Protein AF-A0A965L8F3-F1 (afdb_monomer_lite)

Sequence (142 aa):
MATISKYFANILKEQDEPEVVAPEAPEAQADRASMEAELDKDTQPHEFDVQAVTKEQMASRKTNAAQAIELQSWVKNIDKFLEYLNSPDTNSVQTQLHMAPCDSLFEKVAKSETKKIARVCVELSGLSERLKAYLISSKSEK

Structure (mmCIF, N/CA/C/O backbone):
data_AF-A0A965L8F3-F1
#
_entry.id   AF-A0A965L8F3-F1
#
loop_
_atom_site.group_PDB
_atom_site.id
_atom_site.type_symbol
_atom_site.label_atom_id
_atom_site.label_alt_id
_atom_site.label_comp_id
_atom_site.label_asym_id
_atom_site.label_entity_id
_atom_site.label_seq_id
_atom_site.pdbx_PDB_ins_code
_atom_site.Cartn_x
_atom_site.Cartn_y
_atom_site.Cartn_z
_atom_site.occupancy
_atom_site.B_iso_or_equiv
_atom_site.auth_seq_id
_atom_site.auth_comp_id
_atom_site.auth_asym_id
_atom_site.auth_atom_id
_atom_site.pdbx_PDB_model_num
ATOM 1 N N . MET A 1 1 ? 1.009 33.552 40.976 1.00 51.56 1 MET A N 1
ATOM 2 C CA . MET A 1 1 ? -0.205 32.762 40.674 1.00 51.56 1 MET A CA 1
ATOM 3 C C . MET A 1 1 ? -0.326 31.618 41.680 1.00 51.56 1 MET A C 1
ATOM 5 O O . MET A 1 1 ? 0.215 30.554 41.437 1.00 51.56 1 MET A O 1
ATOM 9 N N . ALA A 1 2 ? -0.947 31.851 42.842 1.00 55.38 2 ALA A N 1
ATOM 10 C CA . ALA A 1 2 ? -1.055 30.856 43.928 1.00 55.38 2 ALA A CA 1
ATOM 11 C C . ALA A 1 2 ? -2.446 30.849 44.599 1.00 55.38 2 ALA A C 1
ATOM 13 O O . ALA A 1 2 ? -2.607 30.389 45.726 1.00 55.38 2 ALA A O 1
ATOM 14 N N . THR A 1 3 ? -3.456 31.401 43.925 1.00 54.91 3 THR A N 1
ATOM 15 C CA . THR A 1 3 ? -4.817 31.544 44.455 1.00 54.91 3 THR A CA 1
ATOM 16 C C . THR A 1 3 ? -5.660 30.295 44.201 1.00 54.91 3 THR A C 1
ATOM 18 O O . THR A 1 3 ? -6.312 29.822 45.122 1.00 54.91 3 THR A O 1
ATOM 21 N N . ILE A 1 4 ? -5.570 29.675 43.018 1.00 63.31 4 ILE A N 1
ATOM 22 C CA . ILE A 1 4 ? -6.412 28.519 42.638 1.00 63.31 4 ILE A CA 1
ATOM 23 C C . ILE A 1 4 ? -6.148 27.284 43.521 1.00 63.31 4 ILE A C 1
ATOM 25 O O . ILE A 1 4 ? -7.088 26.617 43.941 1.00 63.31 4 ILE A O 1
ATOM 29 N N . SER A 1 5 ? -4.888 27.018 43.888 1.00 62.56 5 SER A N 1
ATOM 30 C CA . SER A 1 5 ? -4.543 25.882 44.760 1.00 62.56 5 SER A CA 1
ATOM 31 C C . SER A 1 5 ? -5.112 26.018 46.176 1.00 62.56 5 SER A C 1
ATOM 33 O O . SER A 1 5 ? -5.414 25.006 46.800 1.00 62.56 5 SER A O 1
ATOM 35 N N . LYS A 1 6 ? -5.274 27.248 46.683 1.00 64.75 6 LYS A N 1
ATOM 36 C CA . LYS A 1 6 ? -5.851 27.483 48.012 1.00 64.75 6 LYS A CA 1
ATOM 37 C C . LYS A 1 6 ? -7.365 27.297 48.013 1.00 64.75 6 LYS A C 1
ATOM 39 O O . LYS A 1 6 ? -7.882 26.735 48.968 1.00 64.75 6 LYS A O 1
ATOM 44 N N . TYR A 1 7 ? -8.051 27.688 46.936 1.00 62.38 7 TYR A N 1
ATOM 45 C CA . TYR A 1 7 ? -9.484 27.418 46.784 1.00 62.38 7 TYR A CA 1
ATOM 46 C C . TYR A 1 7 ? -9.771 25.915 46.687 1.00 62.38 7 TYR A C 1
ATOM 48 O O . TYR A 1 7 ? -10.653 25.428 47.384 1.00 62.38 7 TYR A O 1
ATOM 56 N N . PHE A 1 8 ? -8.975 25.162 45.922 1.00 64.44 8 PHE A N 1
ATOM 57 C CA . PHE A 1 8 ? -9.113 23.701 45.856 1.00 64.44 8 PHE A CA 1
ATOM 58 C C . PHE A 1 8 ? -8.838 23.010 47.200 1.00 64.44 8 PHE A C 1
ATOM 60 O O . PHE A 1 8 ? -9.567 22.103 47.586 1.00 64.44 8 PHE A O 1
ATOM 67 N N . ALA A 1 9 ? -7.817 23.453 47.937 1.00 64.94 9 ALA A N 1
ATOM 68 C CA . ALA A 1 9 ? -7.492 22.879 49.241 1.00 64.94 9 ALA A CA 1
ATOM 69 C C . ALA A 1 9 ? -8.544 23.190 50.322 1.00 64.94 9 ALA A C 1
ATOM 71 O O . ALA A 1 9 ? -8.691 22.402 51.252 1.00 64.94 9 ALA A O 1
ATOM 72 N N . ASN A 1 10 ? -9.271 24.307 50.205 1.00 63.12 10 ASN A N 1
ATOM 73 C CA . ASN A 1 10 ? -10.371 24.628 51.118 1.00 63.12 10 ASN A CA 1
ATOM 74 C C . ASN A 1 10 ? -11.608 23.766 50.839 1.00 63.12 10 ASN A C 1
ATOM 76 O O . ASN A 1 10 ? -12.178 23.225 51.777 1.00 63.12 10 ASN A O 1
ATOM 80 N N . ILE A 1 11 ? -11.951 23.558 49.563 1.00 64.44 11 ILE A N 1
ATOM 81 C CA . ILE A 1 11 ? -13.081 22.702 49.160 1.00 64.44 11 ILE A CA 1
ATOM 82 C C . ILE A 1 11 ? -12.863 21.249 49.608 1.00 64.44 11 ILE A C 1
ATOM 84 O O . ILE A 1 11 ? -13.795 20.592 50.052 1.00 64.44 11 ILE A O 1
ATOM 88 N N . LEU A 1 12 ? -11.622 20.754 49.538 1.00 64.38 12 LEU A N 1
ATOM 89 C CA . LEU A 1 12 ? -11.287 19.398 49.986 1.00 64.38 12 LEU A CA 1
ATOM 90 C C . LEU A 1 12 ? -11.280 19.244 51.514 1.00 64.38 12 LEU A C 1
ATOM 92 O O . LEU A 1 12 ? -11.468 18.138 52.003 1.00 64.38 12 LEU A O 1
ATOM 96 N N . LYS A 1 13 ? -11.059 20.327 52.270 1.00 59.72 13 LYS A N 1
ATOM 97 C CA . LYS A 1 13 ? -11.092 20.298 53.741 1.00 59.72 13 LYS A CA 1
ATOM 98 C C . LYS A 1 13 ? -12.494 20.462 54.322 1.00 59.72 13 LYS A C 1
ATOM 100 O O . LYS A 1 13 ? -12.728 19.976 55.419 1.00 59.72 13 LYS A O 1
ATOM 105 N N . GLU A 1 14 ? -13.416 21.101 53.604 1.00 55.12 14 GLU A N 1
ATOM 106 C CA . GLU A 1 14 ? -14.831 21.187 54.004 1.00 55.12 14 GLU A CA 1
ATOM 107 C C . GLU A 1 14 ? -15.594 19.861 53.824 1.00 55.12 14 GLU A C 1
ATOM 109 O O . GLU A 1 14 ? -16.713 19.741 54.304 1.00 55.12 14 GLU A O 1
ATOM 114 N N . GLN A 1 15 ? -14.999 18.851 53.176 1.00 53.34 15 GLN A N 1
ATOM 115 C CA . GLN A 1 15 ? -15.582 17.508 53.042 1.00 53.34 15 GLN A CA 1
ATOM 116 C C . GLN A 1 15 ? -15.142 16.517 54.133 1.00 53.34 15 GLN A C 1
ATOM 118 O O . GLN A 1 15 ? -15.560 15.366 54.090 1.00 53.34 15 GLN A O 1
ATOM 123 N N . ASP A 1 16 ? -14.314 16.943 55.092 1.00 51.12 16 ASP A N 1
ATOM 124 C CA . ASP A 1 16 ? -13.752 16.082 56.146 1.00 51.12 16 ASP A CA 1
ATOM 125 C C . ASP A 1 16 ? -14.279 16.485 57.542 1.00 51.12 16 ASP A C 1
ATOM 127 O O . ASP A 1 16 ? -13.556 16.478 58.541 1.00 51.12 16 ASP A O 1
ATOM 131 N N . GLU A 1 17 ? -15.553 16.895 57.612 1.00 50.56 17 GLU A N 1
ATOM 132 C CA . GLU A 1 17 ? -16.300 16.884 58.873 1.00 50.56 17 GLU A CA 1
ATOM 133 C C . GLU A 1 17 ? -16.698 15.437 59.204 1.00 50.56 17 GLU A C 1
ATOM 135 O O . GLU A 1 17 ? -17.127 14.699 58.314 1.00 50.56 17 GLU A O 1
ATOM 140 N N . PRO A 1 18 ? -16.570 15.000 60.470 1.00 42.97 18 PRO A N 1
ATOM 141 C CA . PRO A 1 18 ? -16.930 13.646 60.856 1.00 42.97 18 PRO A CA 1
ATOM 142 C C . PRO A 1 18 ? -18.419 13.419 60.588 1.00 42.97 18 PRO A C 1
ATOM 144 O O . PRO A 1 18 ? -19.256 14.142 61.130 1.00 42.97 18 PRO A O 1
ATOM 147 N N . GLU A 1 19 ? -18.732 12.399 59.781 1.00 42.25 19 GLU A N 1
ATOM 148 C CA . GLU A 1 19 ? -20.078 11.851 59.614 1.00 42.25 19 GLU A CA 1
ATOM 149 C C . GLU A 1 19 ? -20.698 11.615 60.995 1.00 42.25 19 GLU A C 1
ATOM 151 O O . GLU A 1 19 ? -20.445 10.623 61.685 1.00 42.25 19 GLU A O 1
ATOM 156 N N . VAL A 1 20 ? -21.533 12.559 61.415 1.00 41.16 20 VAL A N 1
ATOM 157 C CA . VAL A 1 20 ? -22.544 12.306 62.423 1.00 41.16 20 VAL A CA 1
ATOM 158 C C . VAL A 1 20 ? -23.464 11.286 61.774 1.00 41.16 20 VAL A C 1
ATOM 160 O O . VAL A 1 20 ? -24.121 11.597 60.784 1.00 41.16 20 VAL A O 1
ATOM 163 N N . VAL A 1 21 ? -23.453 10.058 62.292 1.00 50.94 21 VAL A N 1
ATOM 164 C CA . VAL A 1 21 ? -24.352 8.974 61.889 1.00 50.94 21 VAL A CA 1
ATOM 165 C C . VAL A 1 21 ? -25.789 9.461 62.088 1.00 50.94 21 VAL A C 1
ATOM 167 O O . VAL A 1 21 ? -26.358 9.363 63.176 1.00 50.94 21 VAL A O 1
ATOM 170 N N . ALA A 1 22 ? -26.350 10.063 61.043 1.00 40.69 22 ALA A N 1
ATOM 171 C CA . ALA A 1 22 ? -27.761 10.360 60.939 1.00 40.69 22 ALA A CA 1
ATOM 172 C C . ALA A 1 22 ? -28.476 9.028 60.662 1.00 40.69 22 ALA A C 1
ATOM 174 O O . ALA A 1 22 ? -28.013 8.262 59.814 1.00 40.69 22 ALA A O 1
ATOM 175 N N . PRO A 1 23 ? -29.558 8.704 61.386 1.00 45.62 23 PRO A N 1
ATOM 176 C CA . PRO A 1 23 ? -30.294 7.470 61.155 1.00 45.62 23 PRO A CA 1
ATOM 177 C C . PRO A 1 23 ? -30.792 7.443 59.706 1.00 45.62 23 PRO A C 1
ATOM 179 O O . PRO A 1 23 ? -31.352 8.434 59.236 1.00 45.62 23 PRO A O 1
ATOM 182 N N . GLU A 1 24 ? -30.550 6.325 59.014 1.00 49.66 24 GLU A N 1
ATOM 183 C CA . GLU A 1 24 ? -30.993 6.061 57.644 1.00 49.66 24 GLU A CA 1
ATOM 184 C C . GLU A 1 24 ? -32.443 6.520 57.455 1.00 49.66 24 GLU A C 1
ATOM 186 O O . GLU A 1 24 ? -33.378 5.989 58.058 1.00 49.66 24 GLU A O 1
ATOM 191 N N . ALA A 1 25 ? -32.617 7.551 56.630 1.00 46.06 25 ALA A N 1
ATOM 192 C CA . ALA A 1 25 ? -33.926 8.030 56.243 1.00 46.06 25 ALA A CA 1
ATOM 193 C C . ALA A 1 25 ? -34.651 6.929 55.434 1.00 46.06 25 ALA A C 1
ATOM 195 O O . ALA A 1 25 ? -34.063 6.358 54.512 1.00 46.06 25 ALA A O 1
ATOM 196 N N . PRO A 1 26 ? -35.932 6.644 55.723 1.00 53.50 26 PRO A N 1
ATOM 197 C CA . PRO A 1 26 ? -36.725 5.587 55.080 1.00 53.50 26 PRO A CA 1
ATOM 198 C C . PRO A 1 26 ? -37.033 5.819 53.584 1.00 53.50 26 PRO A C 1
ATOM 200 O O . PRO A 1 26 ? -37.661 4.976 52.945 1.00 53.50 26 PRO A O 1
ATOM 203 N N . GLU A 1 27 ? -36.595 6.938 53.003 1.00 53.28 27 GLU A N 1
ATOM 204 C CA . GLU A 1 27 ? -36.932 7.359 51.636 1.00 53.28 27 GLU A CA 1
ATOM 205 C C . GLU A 1 27 ? -36.230 6.518 50.556 1.00 53.28 27 GLU A C 1
ATOM 207 O O . GLU A 1 27 ? -36.860 6.124 49.580 1.00 53.28 27 GLU A O 1
ATOM 212 N N . ALA A 1 28 ? -34.970 6.116 50.762 1.00 54.09 28 ALA A N 1
ATOM 213 C CA . ALA A 1 28 ? -34.230 5.332 49.763 1.00 54.09 28 ALA A CA 1
ATOM 214 C C . ALA A 1 28 ? -34.783 3.903 49.567 1.00 54.09 28 ALA A C 1
ATOM 216 O O . ALA A 1 28 ? -34.653 3.319 48.489 1.00 54.09 28 ALA A O 1
ATOM 217 N N . GLN A 1 29 ? -35.411 3.328 50.599 1.00 54.81 29 GLN A N 1
ATOM 218 C CA . GLN A 1 29 ? -36.114 2.043 50.489 1.00 54.81 29 GLN A CA 1
ATOM 219 C C . GLN A 1 29 ? -37.511 2.209 49.877 1.00 54.81 29 GLN A C 1
ATOM 221 O O . GLN A 1 29 ? -37.934 1.347 49.106 1.00 54.81 29 GLN A O 1
ATOM 226 N N . ALA A 1 30 ? -38.203 3.315 50.174 1.00 60.56 30 ALA A N 1
ATOM 227 C CA . ALA A 1 30 ? -39.521 3.616 49.618 1.00 60.56 30 ALA A CA 1
ATOM 228 C C . ALA A 1 30 ? -39.470 3.890 48.105 1.00 60.56 30 ALA A C 1
ATOM 230 O O . ALA A 1 30 ? -40.320 3.392 47.364 1.00 60.56 30 ALA A O 1
ATOM 231 N N . ASP A 1 31 ? -38.445 4.602 47.635 1.00 64.31 31 ASP A N 1
ATOM 232 C CA . ASP A 1 31 ? -38.247 4.874 46.209 1.00 64.31 31 ASP A CA 1
ATOM 233 C C . ASP A 1 31 ? -37.969 3.587 45.430 1.00 64.31 31 ASP A C 1
ATOM 235 O O . ASP A 1 31 ? -38.565 3.341 44.381 1.00 64.31 31 ASP A O 1
ATOM 239 N N . ARG A 1 32 ? -37.129 2.704 45.983 1.00 65.12 32 ARG A N 1
ATOM 240 C CA . ARG A 1 32 ? -36.808 1.419 45.350 1.00 65.12 32 ARG A CA 1
ATOM 241 C C . ARG A 1 32 ? -38.023 0.494 45.273 1.00 65.12 32 ARG A C 1
ATOM 243 O O . ARG A 1 32 ? -38.240 -0.130 44.240 1.00 65.12 32 ARG A O 1
ATOM 250 N N . ALA A 1 33 ? -38.829 0.452 46.333 1.00 70.06 33 ALA A N 1
ATOM 251 C CA . ALA A 1 33 ? -40.071 -0.317 46.362 1.00 70.06 33 ALA A CA 1
ATOM 252 C C . ALA A 1 33 ? -41.137 0.248 45.405 1.00 70.06 33 ALA A C 1
ATOM 254 O O . ALA A 1 33 ? -41.896 -0.513 44.810 1.00 70.06 33 ALA A O 1
ATOM 255 N N . SER A 1 34 ? -41.180 1.572 45.223 1.00 73.06 34 SER A N 1
ATOM 256 C CA . SER A 1 34 ? -42.108 2.223 44.288 1.00 73.06 34 SER A CA 1
ATOM 257 C C . SER A 1 34 ? -41.724 1.956 42.830 1.00 73.06 34 SER A C 1
ATOM 259 O O . SER A 1 34 ? -42.593 1.657 42.019 1.00 73.06 34 SER A O 1
ATOM 261 N N . MET A 1 35 ? -40.425 1.973 42.513 1.00 70.19 35 MET A N 1
ATOM 262 C CA . MET A 1 35 ? -39.914 1.601 41.187 1.00 70.19 35 MET A CA 1
ATOM 263 C C . MET A 1 35 ? -40.167 0.126 40.848 1.00 70.19 35 MET A C 1
ATOM 265 O O . MET A 1 35 ? -40.445 -0.204 39.699 1.00 70.19 35 MET A O 1
ATOM 269 N N . GLU A 1 36 ? -40.088 -0.765 41.839 1.00 68.88 36 GLU A N 1
ATOM 270 C CA . GLU A 1 36 ? -40.373 -2.193 41.654 1.00 68.88 36 GLU A CA 1
ATOM 271 C C . GLU A 1 36 ? -41.871 -2.464 41.433 1.00 68.88 36 GLU A C 1
ATOM 273 O O . GLU A 1 36 ? -42.234 -3.371 40.689 1.00 68.88 36 GLU A O 1
ATOM 278 N N . ALA A 1 37 ? -42.750 -1.642 42.016 1.00 73.69 37 ALA A N 1
ATOM 279 C CA . ALA A 1 37 ? -44.199 -1.754 41.857 1.00 73.69 37 ALA A CA 1
ATOM 280 C C . ALA A 1 37 ? -44.728 -1.267 40.490 1.00 73.69 37 ALA A C 1
ATOM 282 O O . ALA A 1 37 ? -45.846 -1.626 40.117 1.00 73.69 37 ALA A O 1
ATOM 283 N N . GLU A 1 38 ? -43.957 -0.459 39.754 1.00 75.44 38 GLU A N 1
ATOM 284 C CA . GLU A 1 38 ? -44.299 -0.003 38.396 1.00 75.44 38 GLU A CA 1
ATOM 285 C C . GLU A 1 38 ? -43.898 -1.002 37.295 1.00 75.44 38 GLU A C 1
ATOM 287 O O . GLU A 1 38 ? -44.292 -0.832 36.139 1.00 75.44 38 GLU A O 1
ATOM 292 N N . LEU A 1 39 ? -43.141 -2.052 37.633 1.00 71.62 39 LEU A N 1
ATOM 293 C CA . LEU A 1 39 ? -42.792 -3.122 36.699 1.00 71.62 39 LEU A CA 1
ATOM 294 C C . LEU A 1 39 ? -43.988 -4.060 36.476 1.00 71.62 39 LEU A C 1
ATOM 296 O O . LEU A 1 39 ? -44.762 -4.352 37.389 1.00 71.62 39 LEU A O 1
ATOM 300 N N . ASP A 1 40 ? -44.145 -4.544 35.242 1.00 76.25 40 ASP A N 1
ATOM 301 C CA . ASP A 1 40 ? -45.182 -5.525 34.918 1.00 76.25 40 ASP A CA 1
ATOM 302 C C . ASP A 1 40 ? -44.919 -6.834 35.684 1.00 76.25 40 ASP A C 1
ATOM 304 O O . ASP A 1 40 ? -43.765 -7.190 35.926 1.00 76.25 40 ASP A O 1
ATOM 308 N N . LYS A 1 41 ? -45.971 -7.567 36.074 1.00 66.56 41 LYS A N 1
ATOM 309 C CA . LYS A 1 41 ? -45.887 -8.657 37.079 1.00 66.56 41 LYS A CA 1
ATOM 310 C C . LYS A 1 41 ? -44.925 -9.803 36.737 1.00 66.56 41 LYS A C 1
ATOM 312 O O . LYS A 1 41 ? -44.566 -10.560 37.636 1.00 66.56 41 LYS A O 1
ATOM 317 N N . ASP A 1 42 ? -44.518 -9.913 35.477 1.00 69.75 42 ASP A N 1
ATOM 318 C CA . ASP A 1 42 ? -43.589 -10.929 34.975 1.00 69.75 42 ASP A CA 1
ATOM 319 C C . ASP A 1 42 ? -42.215 -10.366 34.569 1.00 69.75 42 ASP A C 1
ATOM 321 O O . ASP A 1 42 ? -41.375 -11.119 34.087 1.00 69.75 42 ASP A O 1
ATOM 325 N N . THR A 1 43 ? -41.961 -9.065 34.755 1.00 66.00 43 THR A N 1
ATOM 326 C CA . THR A 1 43 ? -40.689 -8.437 34.368 1.00 66.00 43 THR A CA 1
ATOM 327 C C . THR A 1 43 ? -39.800 -8.265 35.586 1.00 66.00 43 THR A C 1
ATOM 329 O O . THR A 1 43 ? -40.087 -7.458 36.473 1.00 66.00 43 THR A O 1
ATOM 332 N N . GLN A 1 44 ? -38.703 -9.017 35.646 1.00 69.81 44 GLN A N 1
ATOM 333 C CA . GLN A 1 44 ? -37.761 -8.841 36.745 1.00 69.81 44 GLN A CA 1
ATOM 334 C C . GLN A 1 44 ? -36.823 -7.655 36.464 1.00 69.81 44 GLN A C 1
ATOM 336 O O . GLN A 1 44 ? -36.332 -7.526 35.344 1.00 69.81 44 GLN A O 1
ATOM 341 N N . PRO A 1 45 ? -36.494 -6.814 37.465 1.00 65.00 45 PRO A N 1
ATOM 342 C CA . PRO A 1 45 ? -35.638 -5.637 37.272 1.00 65.00 45 PRO A CA 1
ATOM 343 C C . PRO A 1 45 ? -34.290 -5.945 36.598 1.00 65.00 45 PRO A C 1
ATOM 345 O O . PRO A 1 45 ? -33.763 -5.136 35.839 1.00 65.00 45 PRO A O 1
ATOM 348 N N . HIS A 1 46 ? -33.750 -7.140 36.851 1.00 68.31 46 HIS A N 1
ATOM 349 C CA . HIS A 1 46 ? -32.473 -7.601 36.310 1.00 68.31 46 HIS A CA 1
ATOM 350 C C . HIS A 1 46 ? -32.539 -8.010 34.826 1.00 68.31 46 HIS A C 1
ATOM 352 O O . HIS A 1 46 ? -31.502 -8.187 34.194 1.00 68.31 46 HIS A O 1
ATOM 358 N N . GLU A 1 47 ? -33.731 -8.144 34.233 1.00 68.12 47 GLU A N 1
ATOM 359 C CA . GLU A 1 47 ? -33.884 -8.387 32.789 1.00 68.12 47 GLU A CA 1
ATOM 360 C C . GLU A 1 47 ? -33.494 -7.158 31.954 1.00 68.12 47 GLU A C 1
ATOM 362 O O . GLU A 1 47 ? -33.178 -7.283 30.770 1.00 68.12 47 GLU A O 1
ATOM 367 N N . PHE A 1 48 ? -33.443 -5.980 32.584 1.00 65.12 48 PHE A N 1
ATOM 368 C CA . PHE A 1 48 ? -32.945 -4.740 31.990 1.00 65.12 48 PHE A CA 1
ATOM 369 C C . PHE A 1 48 ? -31.527 -4.371 32.440 1.00 65.12 48 PHE A C 1
ATOM 371 O O . PHE A 1 48 ? -31.045 -3.294 32.074 1.00 65.12 48 PHE A O 1
ATOM 378 N N . ASP A 1 49 ? -30.832 -5.245 33.182 1.00 66.06 49 ASP A N 1
ATOM 379 C CA . ASP A 1 49 ? -29.419 -5.043 33.502 1.00 66.06 49 ASP A CA 1
ATOM 380 C C . ASP A 1 49 ? -28.581 -5.198 32.226 1.00 66.06 49 ASP A C 1
ATOM 382 O O . ASP A 1 49 ? -28.066 -6.262 31.870 1.00 66.06 49 ASP A O 1
ATOM 386 N N . VAL A 1 50 ? -28.404 -4.087 31.516 1.00 66.19 50 VAL A N 1
ATOM 387 C CA . VAL A 1 50 ? -27.317 -3.945 30.554 1.00 66.19 50 VAL A CA 1
ATOM 388 C C . VAL A 1 50 ? -26.013 -4.062 31.328 1.00 66.19 50 VAL A C 1
ATOM 390 O O . VAL A 1 50 ? -25.713 -3.218 32.172 1.00 66.19 50 VAL A O 1
ATOM 393 N N . GLN A 1 51 ? -25.220 -5.098 31.029 1.00 65.44 51 GLN A N 1
ATOM 394 C CA . GLN A 1 51 ? -23.864 -5.214 31.562 1.00 65.44 51 GLN A CA 1
ATOM 395 C C . GLN A 1 51 ? -23.134 -3.895 31.316 1.00 65.44 51 GLN A C 1
ATOM 397 O O . GLN A 1 51 ? -22.835 -3.535 30.172 1.00 65.44 51 GLN A O 1
ATOM 402 N N . ALA A 1 52 ? -22.881 -3.161 32.400 1.00 62.81 52 ALA A N 1
ATOM 403 C CA . ALA A 1 52 ? -22.161 -1.910 32.336 1.00 62.81 52 ALA A CA 1
ATOM 404 C C . ALA A 1 52 ? -20.792 -2.199 31.717 1.00 62.81 52 ALA A C 1
ATOM 406 O O . ALA A 1 52 ? -19.975 -2.927 32.283 1.00 62.81 52 ALA A O 1
ATOM 407 N N . VAL A 1 53 ? -20.570 -1.659 30.518 1.00 67.75 53 VAL A N 1
ATOM 408 C CA . VAL A 1 53 ? -19.297 -1.786 29.813 1.00 67.75 53 VAL A CA 1
ATOM 409 C C . VAL A 1 53 ? -18.227 -1.224 30.740 1.00 67.75 53 VAL A C 1
ATOM 411 O O . VAL A 1 53 ? -18.306 -0.061 31.145 1.00 67.75 53 VAL A O 1
ATOM 414 N N . THR A 1 54 ? -17.245 -2.043 31.112 1.00 76.19 54 THR A N 1
ATOM 415 C CA . THR A 1 54 ? -16.218 -1.597 32.055 1.00 76.19 54 THR A CA 1
ATOM 416 C C . THR A 1 54 ? -15.440 -0.423 31.460 1.00 76.19 54 THR A C 1
ATOM 418 O O . THR A 1 54 ? -15.346 -0.250 30.237 1.00 76.19 54 THR A O 1
ATOM 421 N N . LYS A 1 55 ? -14.853 0.416 32.316 1.00 71.12 55 LYS A N 1
ATOM 422 C CA . LYS A 1 55 ? -14.031 1.549 31.868 1.00 71.12 55 LYS A CA 1
ATOM 423 C C . LYS A 1 55 ? -12.880 1.076 30.968 1.00 71.12 55 LYS A C 1
ATOM 425 O O . LYS A 1 55 ? -12.561 1.738 29.980 1.00 71.12 55 LYS A O 1
ATOM 430 N N . GLU A 1 56 ? -12.330 -0.102 31.249 1.00 71.69 56 GLU A N 1
ATOM 431 C CA . GLU A 1 56 ? -11.318 -0.800 30.452 1.00 71.69 56 GLU A CA 1
ATOM 432 C C . GLU A 1 56 ? -11.848 -1.228 29.072 1.00 71.69 56 GLU A C 1
ATOM 434 O O . GLU A 1 56 ? -11.163 -1.056 28.059 1.00 71.69 56 GLU A O 1
ATOM 439 N N . GLN A 1 57 ? -13.083 -1.731 28.988 1.00 72.69 57 GLN A N 1
ATOM 440 C CA . GLN A 1 57 ? -13.730 -2.066 27.714 1.00 72.69 57 GLN A CA 1
ATOM 441 C C . GLN A 1 57 ? -14.024 -0.811 26.873 1.00 72.69 57 GLN A C 1
ATOM 443 O O . GLN A 1 57 ? -13.846 -0.819 25.656 1.00 72.69 57 GLN A O 1
ATOM 448 N N . MET A 1 58 ? -14.411 0.307 27.494 1.00 69.06 58 MET A N 1
ATOM 449 C CA . MET A 1 58 ? -14.559 1.582 26.778 1.00 69.06 58 MET A CA 1
ATOM 450 C C . MET A 1 58 ? -13.213 2.150 26.306 1.00 69.06 58 MET A C 1
ATOM 452 O O . MET A 1 58 ? -13.110 2.633 25.174 1.00 69.06 58 MET A O 1
ATOM 456 N N . ALA A 1 59 ? -12.171 2.067 27.137 1.00 67.56 59 ALA A N 1
ATOM 457 C CA . ALA A 1 59 ? -10.825 2.510 26.781 1.00 67.56 59 ALA A CA 1
ATOM 458 C C . ALA A 1 59 ? -10.246 1.690 25.617 1.00 67.56 59 ALA A C 1
ATOM 460 O O . ALA A 1 59 ? -9.765 2.277 24.648 1.00 67.56 59 ALA A O 1
ATOM 461 N N . SER A 1 60 ? -10.374 0.360 25.661 1.00 73.31 60 SER A N 1
ATOM 462 C CA . SER A 1 60 ? -9.937 -0.536 24.580 1.00 73.31 60 SER A CA 1
ATOM 463 C C . SER A 1 60 ? -10.715 -0.316 23.278 1.00 73.31 60 SER A C 1
ATOM 465 O O . SER A 1 60 ? -10.123 -0.261 22.203 1.00 73.31 60 SER A O 1
ATOM 467 N N . ARG A 1 61 ? -12.030 -0.070 23.340 1.00 75.19 61 ARG A N 1
ATOM 468 C CA . ARG A 1 61 ? -12.818 0.320 22.153 1.00 75.19 61 ARG A CA 1
ATOM 469 C C . ARG A 1 61 ? -12.310 1.623 21.527 1.00 75.19 61 ARG A C 1
ATOM 471 O O . ARG A 1 61 ? -12.225 1.719 20.303 1.00 75.19 61 ARG A O 1
ATOM 478 N N . LYS A 1 62 ? -11.938 2.613 22.347 1.00 73.56 62 LYS A N 1
ATOM 479 C CA . LYS A 1 62 ? -11.384 3.892 21.873 1.00 73.56 62 LYS A CA 1
ATOM 480 C C . LYS A 1 62 ? -10.003 3.717 21.234 1.00 73.56 62 LYS A C 1
ATOM 482 O O . LYS A 1 62 ? -9.751 4.308 20.184 1.00 73.56 62 LYS A O 1
ATOM 487 N N . THR A 1 63 ? -9.128 2.900 21.823 1.00 80.00 63 THR A N 1
ATOM 488 C CA . THR A 1 63 ? -7.807 2.604 21.243 1.00 80.00 63 THR A CA 1
ATOM 489 C C . THR A 1 63 ? -7.926 1.808 19.949 1.00 80.00 63 THR A C 1
ATOM 491 O O . THR A 1 63 ? -7.273 2.157 18.969 1.00 80.00 63 THR A O 1
ATOM 494 N N . ASN A 1 64 ? -8.820 0.817 19.900 1.00 83.62 64 ASN A N 1
ATOM 495 C CA . ASN A 1 64 ? -9.045 -0.003 18.709 1.00 83.62 64 ASN A CA 1
ATOM 496 C C . ASN A 1 64 ? -9.611 0.834 17.555 1.00 83.62 64 ASN A C 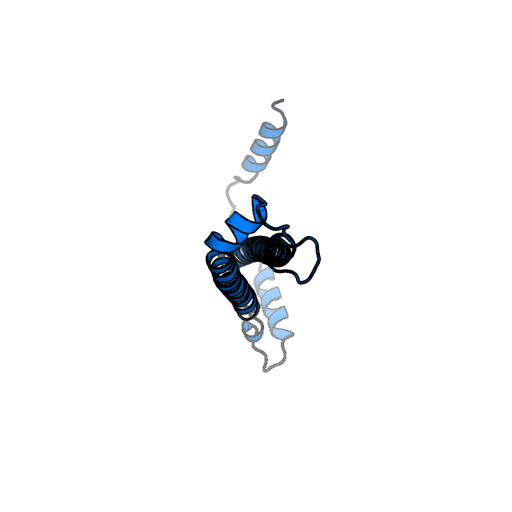1
ATOM 498 O O . ASN A 1 64 ? -9.205 0.663 16.409 1.00 83.62 64 ASN A O 1
ATOM 502 N N . ALA A 1 65 ? -10.498 1.793 17.846 1.00 83.81 65 ALA A N 1
ATOM 503 C CA . ALA A 1 65 ? -11.005 2.722 16.839 1.00 83.81 65 ALA A CA 1
ATOM 504 C C . ALA A 1 65 ? -9.893 3.608 16.250 1.00 83.81 65 ALA A C 1
ATOM 506 O O . ALA A 1 65 ? -9.829 3.778 15.033 1.00 83.81 65 ALA A O 1
ATOM 507 N N . ALA A 1 66 ? -8.991 4.134 17.087 1.00 86.88 66 ALA A N 1
ATOM 508 C CA . ALA A 1 66 ? -7.850 4.924 16.621 1.00 86.88 66 ALA A CA 1
ATOM 509 C C . ALA A 1 66 ? -6.880 4.084 15.770 1.00 86.88 66 ALA A C 1
ATOM 511 O O . ALA A 1 66 ? -6.467 4.513 14.693 1.00 86.88 66 ALA A O 1
ATOM 512 N N . GLN A 1 67 ? -6.579 2.858 16.205 1.00 88.44 67 GLN A N 1
ATOM 513 C CA . GLN A 1 67 ? -5.743 1.918 15.453 1.00 88.44 67 GLN A CA 1
ATOM 514 C C . GLN A 1 67 ? -6.375 1.526 14.111 1.00 88.44 67 GLN A C 1
ATOM 516 O O . GLN A 1 67 ? -5.672 1.427 13.109 1.00 88.44 67 GLN A O 1
ATOM 521 N N . ALA A 1 68 ? -7.700 1.362 14.053 1.00 89.94 68 ALA A N 1
ATOM 522 C CA . ALA A 1 68 ? -8.407 1.073 12.808 1.00 89.94 68 ALA A CA 1
ATOM 523 C C . ALA A 1 68 ? -8.329 2.235 11.801 1.00 89.94 68 ALA A C 1
ATOM 525 O O . ALA A 1 68 ? -8.251 1.995 10.596 1.00 89.94 68 ALA A O 1
ATOM 526 N N . ILE A 1 69 ? -8.337 3.488 12.268 1.00 92.25 69 ILE A N 1
ATOM 527 C CA . ILE A 1 69 ? -8.147 4.666 11.404 1.00 92.25 69 ILE A CA 1
ATOM 528 C C . ILE A 1 69 ? -6.727 4.678 10.829 1.00 92.25 69 ILE A C 1
ATOM 530 O O . ILE A 1 69 ? -6.553 4.864 9.623 1.00 92.25 69 ILE A O 1
ATOM 534 N N . GLU A 1 70 ? -5.724 4.428 11.668 1.00 93.56 70 GLU A N 1
ATOM 535 C CA . GLU A 1 70 ? -4.325 4.376 11.236 1.00 93.56 70 GLU A CA 1
ATOM 536 C C . GLU A 1 70 ? -4.101 3.251 10.215 1.00 93.56 70 GLU A C 1
ATOM 538 O O . GLU A 1 70 ? -3.535 3.462 9.143 1.00 93.56 70 GLU A O 1
ATOM 543 N N . LEU A 1 71 ? -4.662 2.072 10.482 1.00 93.75 71 LEU A N 1
ATOM 544 C CA . LEU A 1 71 ? -4.575 0.931 9.581 1.00 93.75 71 LEU A CA 1
ATOM 545 C C . LEU A 1 71 ? -5.258 1.201 8.226 1.00 93.75 71 LEU A C 1
ATOM 547 O O . LEU A 1 71 ? -4.739 0.806 7.182 1.00 93.75 71 LEU A O 1
ATOM 551 N N . GLN A 1 72 ? -6.380 1.930 8.211 1.00 94.44 72 GLN A N 1
ATOM 552 C CA . GLN A 1 72 ? -6.998 2.398 6.962 1.00 94.44 72 GLN A CA 1
ATOM 553 C C . GLN A 1 72 ? -6.094 3.367 6.191 1.00 94.44 72 GLN A C 1
ATOM 555 O O . GLN A 1 72 ? -6.069 3.324 4.961 1.00 94.44 72 GLN A O 1
ATOM 560 N N . SER A 1 73 ? -5.359 4.239 6.888 1.00 96.38 73 SER A N 1
ATOM 561 C CA . SER A 1 73 ? -4.376 5.134 6.266 1.00 96.38 73 SER A CA 1
ATOM 562 C C . SER A 1 73 ? -3.259 4.337 5.588 1.00 96.38 73 SER A C 1
ATOM 564 O O . SER A 1 73 ? -2.930 4.591 4.428 1.00 96.38 73 SER A O 1
ATOM 566 N N . TRP A 1 74 ? -2.734 3.307 6.259 1.00 96.00 74 TRP A N 1
ATOM 567 C CA . TRP A 1 74 ? -1.699 2.440 5.691 1.00 96.00 74 TRP A CA 1
ATOM 568 C C . TRP A 1 74 ? -2.180 1.718 4.436 1.00 96.00 74 TRP A C 1
ATOM 570 O O . TRP A 1 74 ? -1.487 1.756 3.423 1.00 96.00 74 TRP A O 1
ATOM 580 N N . VAL A 1 75 ? -3.386 1.138 4.467 1.00 96.00 75 VAL A N 1
ATOM 581 C CA . VAL A 1 75 ? -3.999 0.494 3.292 1.00 96.00 75 VAL A CA 1
ATOM 582 C C . VAL A 1 75 ? -4.082 1.464 2.112 1.00 96.00 75 VAL A C 1
ATOM 584 O O . VAL A 1 75 ? -3.615 1.141 1.024 1.00 96.00 75 VAL A O 1
ATOM 587 N N . LYS A 1 76 ? -4.585 2.687 2.331 1.00 96.25 76 LYS A N 1
ATOM 588 C CA . LYS A 1 76 ? -4.666 3.711 1.275 1.00 96.25 76 LYS A CA 1
ATOM 589 C C . LYS A 1 76 ? -3.297 4.062 0.690 1.00 96.25 76 LYS A C 1
ATOM 591 O O . LYS A 1 76 ? -3.176 4.241 -0.519 1.00 96.25 76 LYS A O 1
ATOM 596 N N . ASN A 1 77 ? -2.271 4.167 1.533 1.00 96.69 77 ASN A N 1
ATOM 597 C CA . ASN A 1 77 ? -0.915 4.479 1.083 1.00 96.69 77 ASN A CA 1
ATOM 598 C C . ASN A 1 77 ? -0.303 3.332 0.270 1.00 96.69 77 ASN A C 1
ATOM 600 O O . ASN A 1 77 ? 0.353 3.593 -0.738 1.00 96.69 77 ASN A O 1
ATOM 604 N N . ILE A 1 78 ? -0.542 2.080 0.676 1.00 95.62 78 ILE A N 1
ATOM 605 C CA . ILE A 1 78 ? -0.110 0.898 -0.080 1.00 95.62 78 ILE A CA 1
ATOM 606 C C . ILE A 1 78 ? -0.811 0.864 -1.439 1.00 95.62 78 ILE A C 1
ATOM 608 O O . ILE 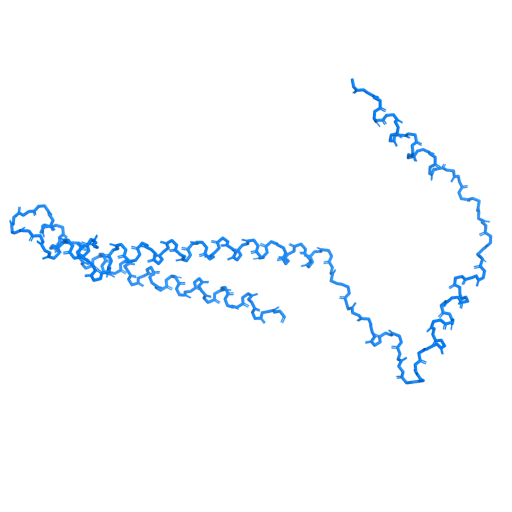A 1 78 ? -0.133 0.730 -2.454 1.00 95.62 78 ILE A O 1
ATOM 612 N N . ASP A 1 79 ? -2.131 1.055 -1.475 1.00 94.19 79 ASP A N 1
ATOM 613 C CA . ASP A 1 79 ? -2.911 1.044 -2.718 1.00 94.19 79 ASP A CA 1
ATOM 614 C C . ASP A 1 79 ? -2.438 2.155 -3.682 1.00 94.19 79 ASP A C 1
ATOM 616 O O . ASP A 1 79 ? -2.198 1.895 -4.861 1.00 94.19 79 ASP A O 1
ATOM 620 N N . LYS A 1 80 ? -2.167 3.367 -3.172 1.00 94.56 80 LYS A N 1
ATOM 621 C CA . LYS A 1 80 ? -1.593 4.467 -3.969 1.00 94.56 80 LYS A CA 1
ATOM 622 C C . LYS A 1 80 ? -0.201 4.137 -4.516 1.00 94.56 80 LYS A C 1
ATOM 624 O O . LYS A 1 80 ? 0.138 4.513 -5.638 1.00 94.56 80 LYS A O 1
ATOM 629 N N . PHE A 1 81 ? 0.634 3.469 -3.724 1.00 94.94 81 PHE A N 1
ATOM 630 C CA . PHE A 1 81 ? 1.969 3.074 -4.166 1.00 94.94 81 PHE A CA 1
ATOM 631 C C . PHE A 1 81 ? 1.917 1.950 -5.210 1.00 94.94 81 PHE A C 1
ATOM 633 O O . PHE A 1 81 ? 2.685 1.975 -6.170 1.00 94.94 81 PHE A O 1
ATOM 640 N N . LEU A 1 82 ? 0.981 1.008 -5.069 1.00 93.94 82 LEU A N 1
ATOM 641 C CA . LEU A 1 82 ? 0.709 -0.025 -6.071 1.00 93.94 82 LEU A CA 1
ATOM 642 C C . LEU A 1 82 ? 0.265 0.583 -7.402 1.00 93.94 82 LEU A C 1
ATOM 644 O O . LEU A 1 82 ? 0.758 0.171 -8.451 1.00 93.94 82 LEU A O 1
ATOM 648 N N . GLU A 1 83 ? -0.601 1.594 -7.363 1.00 92.81 83 GLU A N 1
ATOM 649 C CA . GLU A 1 83 ? -1.022 2.335 -8.553 1.00 92.81 83 GLU A CA 1
ATOM 650 C C . GLU A 1 83 ? 0.166 3.052 -9.212 1.00 92.81 83 GLU A C 1
ATOM 652 O O . GLU A 1 83 ? 0.401 2.907 -10.409 1.00 92.81 83 GLU A O 1
ATOM 657 N N . TYR A 1 84 ? 1.010 3.727 -8.428 1.00 93.69 84 TYR A N 1
ATOM 658 C CA . TYR A 1 84 ? 2.235 4.339 -8.949 1.00 93.69 84 TYR A CA 1
ATOM 659 C C . TYR A 1 84 ? 3.200 3.320 -9.587 1.00 93.69 84 TYR A C 1
ATOM 661 O O . TYR A 1 84 ? 3.829 3.607 -10.607 1.00 93.69 84 TYR A O 1
ATOM 669 N N . LEU A 1 85 ? 3.325 2.119 -9.017 1.00 92.00 85 LEU A N 1
ATOM 670 C CA . LEU A 1 85 ? 4.225 1.095 -9.544 1.00 92.00 85 LEU A CA 1
ATOM 671 C C . LEU A 1 85 ? 3.681 0.398 -10.796 1.00 92.00 85 LEU A C 1
ATOM 673 O O . LEU A 1 85 ? 4.459 0.119 -11.709 1.00 92.00 85 LEU A O 1
ATOM 677 N N . ASN A 1 86 ? 2.382 0.094 -10.824 1.00 88.62 86 ASN A N 1
ATOM 678 C CA . ASN A 1 86 ? 1.804 -0.917 -11.714 1.00 88.62 86 ASN A CA 1
ATOM 679 C C . ASN A 1 86 ? 0.514 -0.468 -12.428 1.00 88.62 86 ASN A C 1
ATOM 681 O O . ASN A 1 86 ? -0.160 -1.303 -13.030 1.00 88.62 86 ASN A O 1
ATOM 685 N N . SER A 1 87 ? 0.129 0.811 -12.350 1.00 88.00 87 SER A N 1
ATOM 686 C CA . SER A 1 87 ? -1.031 1.320 -13.096 1.00 88.00 87 SER A CA 1
ATOM 687 C C . SER A 1 87 ? -0.834 1.161 -14.615 1.00 88.00 87 SER A C 1
ATOM 689 O O . SER A 1 87 ? 0.294 1.301 -15.102 1.00 88.00 87 SER A O 1
ATOM 691 N N . PRO A 1 88 ? -1.909 0.913 -15.387 1.00 81.81 88 PRO A N 1
ATOM 692 C CA . PRO A 1 88 ? -1.874 0.992 -16.848 1.00 81.81 88 PRO A CA 1
ATOM 693 C C . PRO A 1 88 ? -1.598 2.409 -17.384 1.00 81.81 88 PRO A C 1
ATOM 695 O O . PRO A 1 88 ? -1.355 2.567 -18.580 1.00 81.81 88 PRO A O 1
ATOM 698 N N . ASP A 1 89 ? -1.623 3.438 -16.533 1.00 85.00 89 ASP A N 1
ATOM 699 C CA . ASP A 1 89 ? -1.332 4.813 -16.931 1.00 85.00 89 ASP A CA 1
ATOM 700 C C . ASP A 1 89 ? 0.114 4.990 -17.410 1.00 85.00 89 ASP A C 1
ATOM 702 O O . ASP A 1 89 ? 1.049 4.337 -16.936 1.00 85.00 89 ASP A O 1
ATOM 706 N N . THR A 1 90 ? 0.324 5.971 -18.292 1.00 76.94 90 THR A N 1
ATOM 707 C CA . THR A 1 90 ? 1.648 6.321 -18.841 1.00 76.94 90 THR A CA 1
ATOM 708 C C . THR A 1 90 ? 2.655 6.768 -17.784 1.00 76.94 90 THR A C 1
ATOM 710 O O . THR A 1 90 ? 3.856 6.765 -18.037 1.00 76.94 90 THR A O 1
ATOM 713 N N . ASN A 1 91 ? 2.177 7.153 -16.600 1.00 85.31 91 ASN A N 1
ATOM 714 C CA . ASN A 1 91 ? 3.007 7.663 -15.515 1.00 85.31 91 ASN A CA 1
ATOM 715 C C . ASN A 1 91 ? 3.420 6.590 -14.501 1.00 85.31 91 ASN A C 1
ATOM 717 O O . ASN A 1 91 ? 4.174 6.910 -13.581 1.00 85.31 91 ASN A O 1
ATOM 721 N N . SER A 1 92 ? 2.975 5.338 -14.644 1.00 89.56 92 SER A N 1
ATOM 722 C CA . SER A 1 92 ? 3.414 4.277 -13.738 1.00 89.56 92 SER A CA 1
ATOM 723 C C . SER A 1 92 ? 4.864 3.875 -14.007 1.00 89.56 92 SER A C 1
ATOM 725 O O . SER A 1 92 ? 5.378 4.020 -15.121 1.00 89.56 92 SER A O 1
ATOM 727 N N . VAL A 1 93 ? 5.541 3.350 -12.985 1.00 90.88 93 VAL A N 1
ATOM 728 C CA . VAL A 1 93 ? 6.934 2.901 -13.119 1.00 90.88 93 VAL A CA 1
ATOM 729 C C . VAL A 1 93 ? 7.050 1.816 -14.187 1.00 90.88 93 VAL A C 1
ATOM 731 O O . VAL A 1 93 ? 7.928 1.895 -15.043 1.00 90.88 93 VAL A O 1
ATOM 734 N N . GLN A 1 94 ? 6.157 0.824 -14.191 1.00 89.12 94 GLN A N 1
ATOM 735 C CA . GLN A 1 94 ? 6.217 -0.240 -15.190 1.00 89.12 94 GLN A CA 1
ATOM 736 C C . GLN A 1 94 ? 5.936 0.248 -16.610 1.00 89.12 94 GLN A C 1
ATOM 738 O O . GLN A 1 94 ? 6.640 -0.185 -17.524 1.00 89.12 94 GLN A O 1
ATOM 743 N N . THR A 1 95 ? 4.975 1.152 -16.812 1.00 90.19 95 THR A N 1
ATOM 744 C CA . THR A 1 95 ? 4.692 1.690 -18.149 1.00 90.19 95 THR A CA 1
ATOM 745 C C . THR A 1 95 ? 5.865 2.522 -18.661 1.00 90.19 95 THR A C 1
ATOM 747 O O . THR A 1 95 ? 6.304 2.326 -19.793 1.00 90.19 95 THR A O 1
ATOM 750 N N . GLN A 1 96 ? 6.458 3.371 -17.814 1.00 91.62 96 GLN A N 1
ATOM 751 C CA . GLN A 1 96 ? 7.648 4.148 -18.179 1.00 91.62 96 GLN A CA 1
ATOM 752 C C . GLN A 1 96 ? 8.852 3.256 -18.514 1.00 91.62 96 GLN A C 1
ATOM 754 O O . GLN A 1 96 ? 9.594 3.550 -19.451 1.00 91.62 96 GLN A O 1
ATOM 759 N N . LEU A 1 97 ? 9.034 2.150 -17.785 1.00 90.50 97 LEU A N 1
ATOM 760 C CA . LEU A 1 97 ? 10.086 1.174 -18.072 1.00 90.50 97 LEU A CA 1
ATOM 761 C C . LEU A 1 97 ? 9.841 0.419 -19.389 1.00 90.50 97 LEU A C 1
ATOM 763 O O . LEU A 1 97 ? 10.797 0.161 -20.114 1.00 90.50 97 LEU A O 1
ATOM 767 N N . HIS A 1 98 ? 8.589 0.097 -19.730 1.00 87.75 98 HIS A N 1
ATOM 768 C CA . HIS A 1 98 ? 8.251 -0.577 -20.992 1.00 87.75 98 HIS A CA 1
ATOM 769 C C . HIS A 1 98 ? 8.323 0.346 -22.214 1.00 87.75 98 HIS A C 1
ATOM 771 O O . HIS A 1 98 ? 8.641 -0.117 -23.306 1.00 87.75 98 HIS A O 1
ATOM 777 N N . MET A 1 99 ? 8.040 1.640 -22.047 1.00 89.88 99 MET A N 1
ATOM 778 C CA . MET A 1 99 ? 8.134 2.644 -23.117 1.00 89.88 99 MET A CA 1
ATOM 779 C C . MET A 1 99 ? 9.549 3.218 -23.284 1.00 89.88 99 MET A C 1
ATOM 781 O O . MET A 1 99 ? 9.764 4.114 -24.102 1.00 89.88 99 MET A O 1
ATOM 785 N N . ALA A 1 100 ? 10.513 2.735 -22.499 1.00 89.19 100 ALA A N 1
ATOM 786 C CA . ALA A 1 100 ? 11.872 3.240 -22.498 1.00 89.19 100 ALA A CA 1
ATOM 787 C C . ALA A 1 100 ? 12.557 3.039 -23.868 1.00 89.19 100 ALA A C 1
ATOM 789 O O . ALA A 1 100 ? 12.512 1.937 -24.418 1.00 89.19 100 ALA A O 1
ATOM 790 N N . PRO A 1 101 ? 13.245 4.062 -24.411 1.00 88.50 101 PRO A N 1
ATOM 791 C CA . PRO A 1 101 ? 14.046 3.909 -25.622 1.00 88.50 101 PRO A CA 1
ATOM 792 C C . PRO A 1 101 ? 15.155 2.863 -25.453 1.00 88.50 101 PRO A C 1
ATOM 794 O O . PRO A 1 101 ? 15.709 2.720 -24.356 1.00 88.50 101 PRO A O 1
ATOM 797 N N . CYS A 1 102 ? 15.531 2.197 -26.549 1.00 86.12 102 CYS A N 1
ATOM 798 C CA . CYS A 1 102 ? 16.703 1.319 -26.573 1.00 86.12 102 CYS A CA 1
ATOM 799 C C . CYS A 1 102 ? 17.976 2.072 -26.143 1.00 86.12 102 CYS A C 1
ATOM 801 O O . CYS A 1 102 ? 18.146 3.252 -26.448 1.00 86.12 102 CYS A O 1
ATOM 803 N N . ASP A 1 103 ? 18.848 1.377 -25.417 1.00 88.19 103 ASP A N 1
ATOM 804 C CA . ASP A 1 103 ? 20.086 1.847 -24.786 1.00 88.19 103 ASP A CA 1
ATOM 805 C C . ASP A 1 103 ? 19.922 2.921 -23.696 1.00 88.19 103 ASP A C 1
ATOM 807 O O . ASP A 1 103 ? 20.907 3.456 -23.173 1.00 88.19 103 ASP A O 1
ATOM 811 N N . SER A 1 104 ? 18.688 3.196 -23.266 1.00 93.31 104 SER A N 1
ATOM 812 C CA . SER A 1 104 ? 18.435 4.087 -22.133 1.00 93.31 104 SER A CA 1
ATOM 813 C C . SER A 1 104 ? 18.733 3.421 -20.783 1.00 93.31 104 SER A C 1
ATOM 815 O O . SER A 1 104 ? 18.735 2.197 -20.626 1.00 93.31 104 SER A O 1
ATOM 817 N N . LEU A 1 105 ? 18.943 4.244 -19.749 1.00 91.62 105 LEU A N 1
ATOM 818 C CA . LEU A 1 105 ? 19.044 3.759 -18.368 1.00 91.62 105 LEU A CA 1
ATOM 819 C C . LEU A 1 105 ? 17.787 2.977 -17.956 1.00 91.62 105 LEU A C 1
ATOM 821 O O . LEU A 1 105 ? 17.886 1.964 -17.267 1.00 91.62 105 LEU A O 1
ATOM 825 N 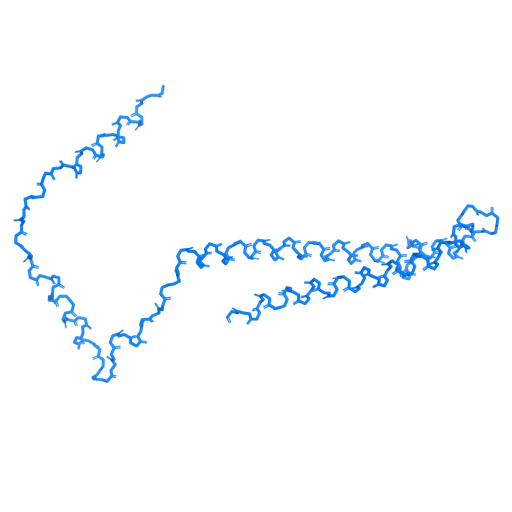N . PHE A 1 106 ? 16.616 3.430 -18.403 1.00 91.94 106 PHE A N 1
ATOM 826 C CA . PHE A 1 106 ? 15.340 2.802 -18.078 1.00 91.94 106 PHE A CA 1
ATOM 827 C C . PHE A 1 106 ? 15.204 1.429 -18.733 1.00 91.94 106 PHE A C 1
ATOM 829 O O . PHE A 1 106 ? 14.730 0.509 -18.079 1.00 91.94 106 PHE A O 1
ATOM 836 N N . GLU A 1 107 ? 15.720 1.232 -19.947 1.00 92.56 107 GLU A N 1
ATOM 837 C CA . GLU A 1 107 ? 15.745 -0.093 -20.576 1.00 92.56 107 GLU A CA 1
ATOM 838 C C . GLU A 1 107 ? 16.637 -1.079 -19.797 1.00 92.56 107 GLU A C 1
ATOM 840 O O . GLU A 1 107 ? 16.280 -2.246 -19.618 1.00 92.56 107 GLU A O 1
ATOM 845 N N . LYS A 1 108 ? 17.781 -0.621 -19.266 1.00 92.00 108 LYS A N 1
ATOM 846 C CA . LYS A 1 108 ? 18.649 -1.460 -18.415 1.00 92.00 108 LYS A CA 1
ATOM 847 C C . LYS A 1 108 ? 17.924 -1.903 -17.145 1.00 92.00 108 LYS A C 1
ATOM 849 O O . LYS A 1 108 ? 17.968 -3.084 -16.804 1.00 92.00 108 LYS A O 1
ATOM 854 N N . VAL A 1 109 ? 17.218 -0.978 -16.490 1.00 91.06 109 VAL A N 1
ATOM 855 C CA . VAL A 1 109 ? 16.386 -1.273 -15.311 1.00 91.06 109 VAL A CA 1
ATOM 856 C C . VAL A 1 109 ? 15.231 -2.205 -15.678 1.00 91.06 109 VAL A C 1
ATOM 858 O O . VAL A 1 109 ? 14.975 -3.170 -14.960 1.00 91.06 109 VAL A O 1
ATOM 861 N N . ALA A 1 110 ? 14.570 -1.981 -16.814 1.00 90.06 110 ALA A N 1
ATOM 862 C CA . ALA A 1 110 ? 13.488 -2.834 -17.290 1.00 90.06 110 ALA A CA 1
ATOM 863 C C . ALA A 1 110 ? 13.970 -4.281 -17.504 1.00 90.06 110 ALA A C 1
ATOM 865 O O . ALA A 1 110 ? 13.298 -5.231 -17.097 1.00 90.06 110 ALA A O 1
ATOM 866 N N . LYS A 1 111 ? 15.170 -4.471 -18.064 1.00 89.06 111 LYS A N 1
ATOM 867 C CA . LYS A 1 111 ? 15.750 -5.805 -18.279 1.00 89.06 111 LYS A CA 1
ATOM 868 C C . LYS A 1 111 ? 16.099 -6.531 -16.973 1.00 89.06 111 LYS A C 1
ATOM 870 O O . LYS A 1 111 ? 15.901 -7.742 -16.901 1.00 89.06 111 LYS A O 1
ATOM 875 N N . SER A 1 112 ? 16.608 -5.835 -15.952 1.00 91.19 112 SER A N 1
ATOM 876 C CA . SER A 1 112 ? 17.096 -6.485 -14.722 1.00 91.19 112 SER A CA 1
ATOM 877 C C . SER A 1 112 ? 16.087 -6.526 -13.568 1.00 91.19 112 SER A C 1
ATOM 879 O O . SER A 1 112 ? 16.112 -7.467 -12.773 1.00 91.19 112 SER A O 1
ATOM 881 N N . GLU A 1 113 ? 15.189 -5.542 -13.463 1.00 92.00 113 GLU A N 1
ATOM 882 C CA . GLU A 1 113 ? 14.370 -5.326 -12.263 1.00 92.00 113 GLU A CA 1
ATOM 883 C C . GLU A 1 113 ? 12.862 -5.512 -12.466 1.00 92.00 113 GLU A C 1
ATOM 885 O O . GLU A 1 113 ? 12.155 -5.693 -11.474 1.00 92.00 113 GLU A O 1
ATOM 890 N N . THR A 1 114 ? 12.345 -5.569 -13.701 1.00 90.12 114 THR A N 1
ATOM 891 C CA . THR A 1 114 ? 10.887 -5.686 -13.956 1.00 90.12 114 THR A CA 1
ATOM 892 C C . THR A 1 114 ? 10.247 -6.849 -13.201 1.00 90.12 114 THR A C 1
ATOM 894 O O . THR A 1 114 ? 9.204 -6.692 -12.568 1.00 90.12 114 THR A O 1
ATOM 897 N N . LYS A 1 115 ? 10.905 -8.016 -13.174 1.00 91.06 115 LYS A N 1
ATOM 898 C CA . LYS A 1 115 ? 10.403 -9.187 -12.440 1.00 91.06 115 LYS A CA 1
ATOM 899 C C . LYS A 1 115 ? 10.371 -8.963 -10.924 1.00 91.06 115 LYS A C 1
ATOM 901 O O . LYS A 1 115 ? 9.464 -9.459 -10.257 1.00 91.06 115 LYS A O 1
ATOM 906 N N . LYS A 1 116 ? 11.347 -8.232 -10.373 1.00 93.31 116 LYS A N 1
ATOM 907 C CA . LYS A 1 116 ? 11.374 -7.904 -8.941 1.00 93.31 116 LYS A CA 1
ATOM 908 C C . LYS A 1 116 ? 10.280 -6.896 -8.603 1.00 93.31 116 LYS A C 1
ATOM 910 O O . LYS A 1 116 ? 9.553 -7.126 -7.644 1.00 93.31 116 LYS A O 1
ATOM 915 N N . ILE A 1 117 ? 10.106 -5.858 -9.424 1.00 90.69 117 ILE A N 1
ATOM 916 C CA . ILE A 1 117 ? 9.030 -4.866 -9.273 1.00 90.69 117 ILE A CA 1
ATOM 917 C C . ILE A 1 117 ? 7.662 -5.560 -9.286 1.00 90.69 117 ILE A C 1
ATOM 919 O O . ILE A 1 117 ? 6.861 -5.345 -8.378 1.00 90.69 117 ILE A O 1
ATOM 923 N N . ALA A 1 118 ? 7.415 -6.450 -10.251 1.00 90.94 118 ALA A N 1
ATOM 924 C CA . ALA A 1 118 ? 6.167 -7.210 -10.328 1.00 90.94 118 ALA A CA 1
ATOM 925 C C . ALA A 1 118 ? 5.929 -8.068 -9.072 1.00 90.94 118 ALA A C 1
ATOM 927 O O . ALA A 1 118 ? 4.827 -8.082 -8.525 1.00 90.94 118 ALA A O 1
ATOM 928 N N . ARG A 1 119 ? 6.970 -8.741 -8.564 1.00 93.88 119 ARG A N 1
ATOM 929 C CA . ARG A 1 119 ? 6.877 -9.529 -7.328 1.00 93.88 119 ARG A CA 1
ATOM 930 C C . ARG A 1 119 ? 6.538 -8.664 -6.113 1.00 93.88 119 ARG A C 1
ATOM 932 O O . ARG A 1 119 ? 5.654 -9.038 -5.348 1.00 93.88 119 ARG A O 1
ATOM 939 N N . VAL A 1 120 ? 7.188 -7.509 -5.965 1.00 94.88 120 VAL A N 1
ATOM 940 C CA . VAL A 1 120 ? 6.881 -6.551 -4.890 1.00 94.88 120 VAL A CA 1
ATOM 941 C C . VAL A 1 120 ? 5.428 -6.086 -4.973 1.00 94.88 120 VAL A C 1
ATOM 943 O O . VAL A 1 120 ? 4.759 -6.025 -3.947 1.00 94.88 120 VAL A O 1
ATOM 946 N N . CYS A 1 121 ? 4.905 -5.829 -6.176 1.00 93.75 121 CYS A N 1
ATOM 947 C CA . CYS A 1 121 ? 3.501 -5.451 -6.350 1.00 93.75 121 CYS A CA 1
ATOM 948 C C . CYS A 1 121 ? 2.545 -6.553 -5.867 1.00 93.75 121 CYS A C 1
ATOM 950 O O . CYS A 1 121 ? 1.573 -6.260 -5.173 1.00 93.75 121 CYS A O 1
ATOM 952 N N . VAL A 1 122 ? 2.831 -7.822 -6.177 1.00 94.88 122 VAL A N 1
ATOM 953 C CA . VAL A 1 122 ? 2.020 -8.960 -5.707 1.00 94.88 122 VAL A CA 1
ATOM 954 C C . VAL A 1 122 ? 2.082 -9.095 -4.183 1.00 94.88 122 VAL A C 1
ATOM 956 O O . VAL A 1 122 ? 1.046 -9.247 -3.536 1.00 94.88 122 VAL A O 1
ATOM 959 N N . GLU A 1 123 ? 3.277 -9.007 -3.596 1.00 96.25 123 GLU A N 1
ATOM 960 C CA . GLU A 1 123 ? 3.468 -9.117 -2.144 1.00 96.25 123 GLU A CA 1
ATOM 961 C C . GLU A 1 123 ? 2.781 -7.965 -1.390 1.00 96.25 123 GLU A C 1
ATOM 963 O O . GLU A 1 123 ? 2.082 -8.206 -0.403 1.00 96.25 123 GLU A O 1
ATOM 968 N N . LEU A 1 124 ? 2.897 -6.729 -1.887 1.00 95.31 124 LEU A N 1
ATOM 969 C CA . LEU A 1 124 ? 2.219 -5.556 -1.326 1.00 95.31 124 LEU A CA 1
ATOM 970 C C . LEU A 1 124 ? 0.697 -5.619 -1.489 1.00 95.31 124 LEU A C 1
ATOM 972 O O . LEU A 1 124 ? -0.022 -5.253 -0.561 1.00 95.31 124 LEU A O 1
ATOM 976 N N . SER A 1 125 ? 0.200 -6.125 -2.620 1.00 94.62 125 SER A N 1
ATOM 977 C CA . SER A 1 125 ? -1.240 -6.346 -2.816 1.00 94.62 125 SER A CA 1
ATOM 978 C C . SER A 1 125 ? -1.766 -7.358 -1.798 1.00 94.62 125 SER A C 1
ATOM 980 O O . SER A 1 125 ? -2.757 -7.102 -1.118 1.00 94.62 125 SER A O 1
ATOM 982 N N . GLY A 1 126 ? -1.051 -8.473 -1.609 1.00 95.94 126 GLY A N 1
ATOM 983 C CA . GLY A 1 126 ? -1.388 -9.469 -0.591 1.00 95.94 126 GLY A CA 1
ATOM 984 C C . GLY A 1 126 ? -1.338 -8.914 0.835 1.00 95.94 126 GLY A C 1
ATOM 985 O O . GLY A 1 126 ? -2.176 -9.274 1.663 1.00 95.94 126 GLY A O 1
ATOM 986 N N . LEU A 1 127 ? -0.394 -8.016 1.131 1.00 95.44 127 LEU A N 1
ATOM 987 C CA . LEU A 1 127 ? -0.348 -7.308 2.408 1.00 95.44 127 LEU A CA 1
ATOM 988 C C . LEU A 1 127 ? -1.575 -6.402 2.588 1.00 95.44 127 LEU A C 1
ATOM 990 O O . LEU A 1 127 ? -2.236 -6.511 3.618 1.00 95.44 127 LEU A O 1
ATOM 994 N N . SER A 1 128 ? -1.909 -5.569 1.595 1.00 94.88 128 SER A N 1
ATOM 995 C CA . SER A 1 128 ? -3.078 -4.673 1.627 1.00 94.88 128 SER A CA 1
ATOM 996 C C . SER A 1 128 ? -4.369 -5.446 1.920 1.00 94.88 128 SER A C 1
ATOM 998 O O . SER A 1 128 ? 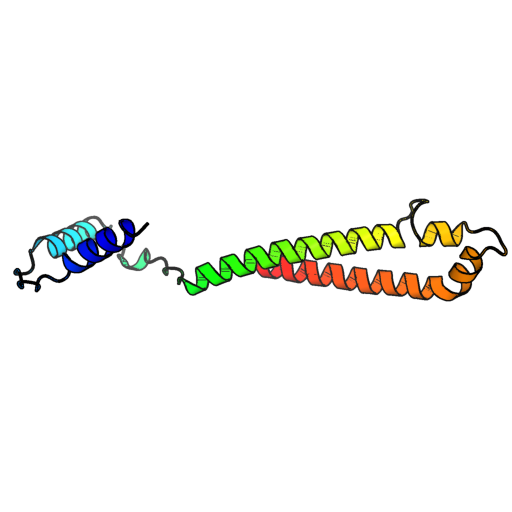-5.115 -5.090 2.835 1.00 94.88 128 SER A O 1
ATOM 1000 N N . GLU A 1 129 ? -4.582 -6.577 1.243 1.00 95.50 129 GLU A N 1
ATOM 1001 C CA . GLU A 1 129 ? -5.756 -7.431 1.460 1.00 95.50 129 GLU A CA 1
ATOM 1002 C C . GLU A 1 129 ? -5.810 -8.037 2.870 1.00 95.50 129 GLU A C 1
ATOM 1004 O O . GLU A 1 129 ? -6.869 -8.058 3.502 1.00 95.50 129 GLU A O 1
ATOM 1009 N N . ARG A 1 130 ? -4.669 -8.457 3.431 1.00 95.69 130 ARG A N 1
ATOM 1010 C CA . ARG A 1 130 ? -4.615 -8.934 4.825 1.00 95.69 130 ARG A CA 1
ATOM 1011 C C . ARG A 1 130 ? -4.965 -7.827 5.817 1.00 95.69 130 ARG A C 1
ATOM 1013 O O . ARG A 1 130 ? -5.719 -8.071 6.756 1.00 95.69 130 ARG A O 1
ATOM 1020 N N . LEU A 1 131 ? -4.459 -6.610 5.611 1.00 93.94 131 LEU A N 1
ATOM 1021 C CA . LEU A 1 131 ? -4.778 -5.467 6.474 1.00 93.94 131 LEU A CA 1
ATOM 1022 C C . LEU A 1 131 ? -6.270 -5.099 6.396 1.00 93.94 131 LEU A C 1
ATOM 1024 O O . LEU A 1 131 ? -6.898 -4.858 7.429 1.00 93.94 131 LEU A O 1
ATOM 1028 N N . LYS A 1 132 ? -6.866 -5.132 5.195 1.00 93.94 132 LYS A N 1
ATOM 1029 C CA . LYS A 1 132 ? -8.319 -4.971 5.005 1.00 93.94 132 LYS A CA 1
ATOM 1030 C C . LYS A 1 132 ? -9.108 -6.059 5.741 1.00 93.94 132 LYS A C 1
ATOM 1032 O O . LYS A 1 132 ? -10.105 -5.740 6.385 1.00 93.94 132 LYS A O 1
ATOM 1037 N N . ALA A 1 133 ? -8.647 -7.311 5.723 1.00 93.69 133 ALA A N 1
ATOM 1038 C CA . ALA A 1 133 ? -9.292 -8.402 6.454 1.00 93.69 133 ALA A CA 1
ATOM 1039 C C . ALA A 1 133 ? -9.308 -8.164 7.977 1.00 93.69 133 ALA A C 1
ATOM 1041 O O . ALA A 1 133 ? -10.356 -8.321 8.604 1.00 93.69 133 ALA A O 1
ATOM 1042 N N . TYR A 1 134 ? -8.204 -7.693 8.573 1.00 92.06 134 TYR A N 1
ATOM 1043 C CA . TYR A 1 134 ? -8.173 -7.317 9.997 1.00 92.06 134 TYR A CA 1
ATOM 1044 C C . TYR A 1 134 ? -9.137 -6.162 10.326 1.00 92.06 134 TYR A C 1
ATOM 1046 O O . TYR A 1 134 ? -9.804 -6.169 11.365 1.00 92.06 134 TYR A O 1
ATOM 1054 N N . LEU A 1 135 ? -9.277 -5.184 9.423 1.00 90.38 135 LEU A N 1
ATOM 1055 C CA . LEU A 1 135 ? -10.254 -4.098 9.571 1.00 90.38 135 LEU A CA 1
ATOM 1056 C C . LEU A 1 135 ? -11.706 -4.586 9.518 1.00 90.38 135 LEU A C 1
ATOM 1058 O O . LEU A 1 135 ? -12.564 -3.999 10.172 1.00 90.38 135 LEU A O 1
ATOM 1062 N N . ILE A 1 136 ? -11.996 -5.625 8.736 1.00 89.88 136 ILE A N 1
ATOM 1063 C CA . ILE A 1 136 ? -13.332 -6.228 8.673 1.00 89.88 136 ILE A CA 1
ATOM 1064 C C . ILE A 1 136 ? -13.595 -7.035 9.948 1.00 89.88 136 ILE A C 1
ATOM 1066 O O . ILE A 1 136 ? -14.623 -6.824 10.586 1.00 89.88 136 ILE A O 1
ATOM 1070 N N . SER A 1 137 ? -12.636 -7.868 10.364 1.00 86.12 137 SER A N 1
ATOM 1071 C CA . SER A 1 137 ? -12.737 -8.681 11.585 1.00 86.12 137 SER A CA 1
ATOM 1072 C C . SER A 1 137 ? -12.985 -7.825 12.831 1.00 86.12 137 SER A C 1
ATOM 1074 O O . SER A 1 137 ? -13.846 -8.140 13.644 1.00 86.12 137 SER A O 1
ATOM 1076 N N . SER A 1 138 ? -12.299 -6.684 12.953 1.00 82.19 138 SER A N 1
ATOM 1077 C CA . SER A 1 138 ? -12.504 -5.758 14.081 1.00 82.19 138 SER A CA 1
ATOM 1078 C C . SER A 1 138 ? -13.853 -5.026 14.059 1.00 82.19 138 SER A C 1
ATOM 1080 O O . SER A 1 138 ? -14.291 -4.504 15.083 1.00 82.19 138 SER A O 1
ATOM 1082 N N . LYS A 1 139 ? -14.533 -4.963 12.905 1.00 77.06 139 LYS A N 1
ATOM 1083 C CA . LYS A 1 139 ? -15.890 -4.403 12.792 1.00 77.06 139 LYS A CA 1
ATOM 1084 C C . LYS A 1 139 ? -16.977 -5.438 13.077 1.00 77.06 139 LYS A C 1
ATOM 1086 O O . LYS A 1 139 ? -18.052 -5.027 13.502 1.00 77.06 139 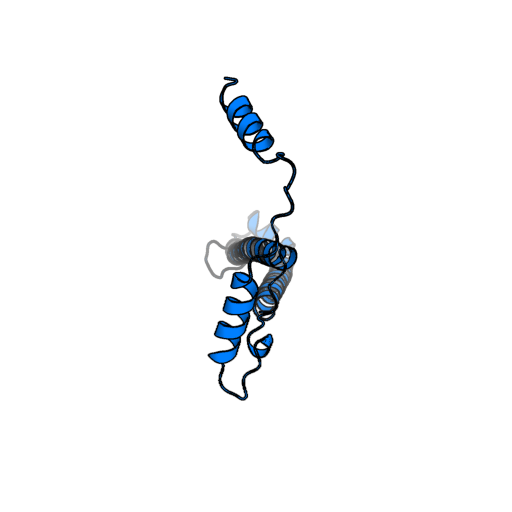LYS A O 1
ATOM 1091 N N . SER A 1 140 ? -16.712 -6.724 12.828 1.00 69.81 140 SER A N 1
ATOM 1092 C CA . SER A 1 140 ? -17.664 -7.817 13.068 1.00 69.81 140 SER A CA 1
ATOM 1093 C C . SER A 1 140 ? -17.741 -8.270 14.527 1.00 69.81 140 SER A C 1
ATOM 1095 O O . SER A 1 140 ? -18.728 -8.885 14.897 1.00 69.81 140 SER A O 1
ATOM 1097 N N . GLU A 1 141 ? -16.747 -7.960 15.363 1.00 57.97 141 GLU A N 1
ATOM 1098 C CA . GLU A 1 141 ? -16.745 -8.268 16.810 1.00 57.97 141 GLU A CA 1
ATOM 1099 C C . GLU A 1 141 ? -17.615 -7.305 17.657 1.00 57.97 141 GLU A C 1
ATOM 1101 O O . GLU A 1 141 ? -17.364 -7.122 18.849 1.00 57.97 141 GLU A O 1
ATOM 1106 N N . LYS A 1 142 ? -18.607 -6.641 17.052 1.00 45.84 142 LYS A N 1
ATOM 1107 C CA . LYS A 1 142 ? -19.498 -5.686 17.729 1.00 45.84 142 LYS A CA 1
ATOM 1108 C C . LYS A 1 142 ? -20.827 -6.296 18.134 1.00 45.84 142 LYS A C 1
ATOM 1110 O O . LYS A 1 142 ? -21.385 -7.057 17.317 1.00 45.84 142 LYS A O 1
#

Secondary structure (DSSP, 8-state):
--SHHHHHHHHHHTT-S--------THHHHHHHHHHHTS-TT--GGGG------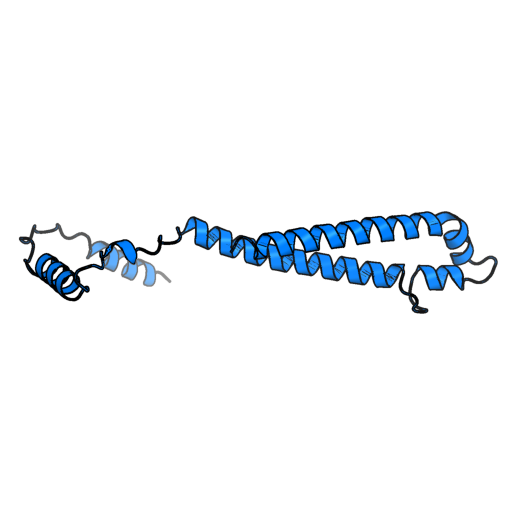HHHHHHHHHHHHHHHHHHHHHHHHHHHHHHHH-SSTTSHHHHHHTPPTTSHHHHHHHHHHHHHHHHHHHHHHHHHHHHHHHHHHHH--

Foldseek 3Di:
DCPVVVVVVVVVVVVPDDPPPDPDDCVVVVVVVVVVVPDDPPDDPCVPPDPDQDPVNVVVVVVVVVVLVVLVVVLVVLVVVLCQQPNPDCRHLLNVLVPDDPPDPSVVCNVPCVVVSVVVSVVSVVVSVVSVVVSVVSVVVD

pLDDT: mean 77.81, std 16.08, range [40.69, 96.69]

Radius of gyration: 32.89 Å; chains: 1; bounding box: 66×44×89 Å